Protein AF-A0A2V9SKP6-F1 (afdb_monomer_lite)

Foldseek 3Di:
DDPQKDFDDDPVAGFIDGNFDGDTDGLPPQPDPVSVVVRVVVVVVVVVPDPRDGPVPPPPPPPDDDDD

Radius of gyration: 16.6 Å; chains: 1; bounding box: 24×36×53 Å

Structure (mmCIF, N/CA/C/O backbone):
data_AF-A0A2V9SKP6-F1
#
_entry.id   AF-A0A2V9SKP6-F1
#
loop_
_atom_site.group_PDB
_atom_site.id
_atom_site.type_symbol
_atom_site.label_atom_id
_atom_site.label_alt_id
_atom_site.label_comp_id
_atom_site.label_asym_id
_atom_site.label_entity_id
_atom_site.label_seq_id
_atom_site.pdbx_PDB_ins_code
_atom_site.Cartn_x
_atom_site.Cartn_y
_atom_site.Cartn_z
_atom_site.occupancy
_atom_site.B_iso_or_equiv
_atom_site.auth_seq_id
_atom_site.auth_comp_id
_atom_site.auth_asym_id
_atom_site.auth_atom_id
_atom_site.pdbx_PDB_model_num
ATOM 1 N N . MET A 1 1 ? 10.448 -6.747 6.426 1.00 55.00 1 MET A N 1
ATOM 2 C CA . MET A 1 1 ? 9.859 -5.563 5.757 1.00 55.00 1 MET A CA 1
ATOM 3 C C . MET A 1 1 ? 10.364 -5.547 4.329 1.00 55.00 1 MET A C 1
ATOM 5 O O . MET A 1 1 ? 11.543 -5.806 4.143 1.00 55.00 1 MET A O 1
ATOM 9 N N . ASN A 1 2 ? 9.491 -5.336 3.342 1.00 71.88 2 ASN A N 1
ATOM 10 C CA . ASN A 1 2 ? 9.897 -5.323 1.939 1.00 71.88 2 ASN A CA 1
ATOM 11 C C . ASN A 1 2 ? 10.339 -3.905 1.560 1.00 71.88 2 ASN A C 1
ATOM 13 O O . ASN A 1 2 ? 9.518 -2.996 1.535 1.00 71.88 2 ASN A O 1
ATOM 17 N N . GLU A 1 3 ? 11.629 -3.718 1.298 1.00 81.00 3 GLU A N 1
ATOM 18 C CA . GLU A 1 3 ? 12.252 -2.424 0.978 1.00 81.00 3 GLU A CA 1
ATOM 19 C C . GLU A 1 3 ? 11.684 -1.738 -0.277 1.00 81.00 3 GLU A C 1
ATOM 21 O O . GLU A 1 3 ? 11.790 -0.518 -0.429 1.00 81.00 3 GLU A O 1
ATOM 26 N N . ARG A 1 4 ? 11.023 -2.511 -1.147 1.00 89.62 4 ARG A N 1
ATOM 27 C CA . ARG A 1 4 ? 10.359 -2.026 -2.361 1.00 89.62 4 ARG A CA 1
ATOM 28 C C . ARG A 1 4 ? 8.926 -1.559 -2.122 1.00 89.62 4 ARG A C 1
ATOM 30 O O . ARG A 1 4 ? 8.353 -0.933 -3.008 1.00 89.62 4 ARG A O 1
ATOM 37 N N . MET A 1 5 ? 8.350 -1.841 -0.956 1.00 93.38 5 MET A N 1
ATOM 38 C CA . MET A 1 5 ? 6.998 -1.434 -0.586 1.00 93.38 5 MET A CA 1
ATOM 39 C C . MET A 1 5 ? 7.068 -0.243 0.369 1.00 93.38 5 MET A C 1
ATOM 41 O O . MET A 1 5 ? 7.767 -0.283 1.380 1.00 93.38 5 MET A O 1
ATOM 45 N N . ALA A 1 6 ? 6.347 0.830 0.059 1.00 93.62 6 ALA A N 1
ATOM 46 C CA . ALA A 1 6 ? 6.338 2.032 0.881 1.00 93.62 6 ALA A CA 1
ATOM 47 C C . ALA A 1 6 ? 4.926 2.571 1.095 1.00 93.62 6 ALA A C 1
ATOM 49 O O . ALA A 1 6 ? 4.035 2.390 0.266 1.00 93.62 6 ALA A O 1
ATOM 50 N N . TRP A 1 7 ? 4.726 3.183 2.259 1.00 93.94 7 TRP A N 1
ATOM 51 C CA . TRP A 1 7 ? 3.497 3.879 2.606 1.00 93.94 7 TRP A CA 1
ATOM 52 C C . TRP A 1 7 ? 3.595 5.317 2.107 1.00 93.94 7 TRP A C 1
ATOM 54 O O . TRP A 1 7 ? 4.573 6.000 2.412 1.00 93.94 7 TRP A O 1
ATOM 64 N N . ILE A 1 8 ? 2.589 5.774 1.366 1.00 92.75 8 ILE A N 1
ATOM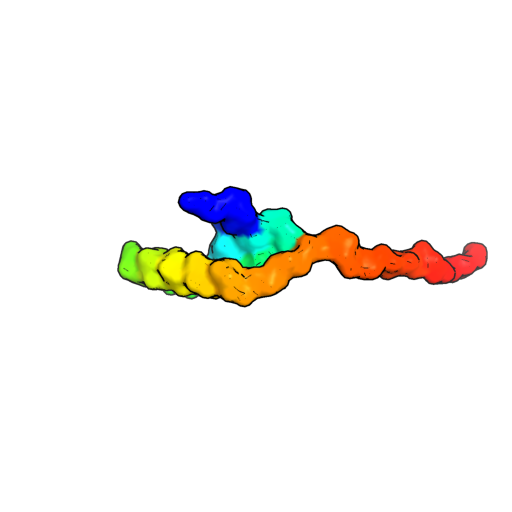 65 C CA . ILE A 1 8 ? 2.416 7.186 1.019 1.00 92.75 8 ILE A CA 1
ATOM 66 C C . ILE A 1 8 ? 1.121 7.676 1.646 1.00 92.75 8 ILE A C 1
ATOM 68 O O . ILE A 1 8 ? 0.085 7.018 1.559 1.00 92.75 8 ILE A O 1
ATOM 72 N N . GLU A 1 9 ? 1.189 8.871 2.219 1.00 92.88 9 GLU A N 1
ATOM 73 C CA . GLU A 1 9 ? 0.040 9.640 2.667 1.00 92.88 9 GLU A CA 1
ATOM 74 C C . GLU A 1 9 ? 0.225 11.092 2.226 1.00 92.88 9 GLU A C 1
ATOM 76 O O . GLU A 1 9 ? 1.155 11.772 2.652 1.00 92.88 9 GLU A O 1
ATOM 81 N N . ASN A 1 10 ? -0.629 11.534 1.308 1.00 89.25 10 ASN A N 1
ATOM 82 C CA . ASN A 1 10 ? -0.725 12.904 0.824 1.00 89.25 10 ASN A CA 1
ATOM 83 C C . ASN A 1 10 ? -2.199 13.258 0.557 1.00 89.25 10 ASN A C 1
ATOM 85 O O . ASN A 1 10 ? -3.089 12.426 0.735 1.00 89.25 10 ASN A O 1
ATOM 89 N N . GLU A 1 11 ? -2.456 14.488 0.114 1.00 89.00 11 GLU A N 1
ATOM 90 C CA . GLU A 1 11 ? -3.813 15.009 -0.112 1.00 89.00 11 GLU A CA 1
ATOM 91 C C . GLU A 1 11 ? -4.628 14.211 -1.146 1.00 89.00 11 GLU A C 1
ATOM 93 O O . GLU A 1 11 ? -5.857 14.226 -1.114 1.00 89.00 11 GLU A O 1
ATOM 98 N N . HIS A 1 12 ? -3.966 13.486 -2.051 1.00 86.19 12 HIS A N 1
ATOM 99 C CA . HIS A 1 12 ? -4.597 12.762 -3.157 1.00 86.19 12 HIS A CA 1
ATOM 100 C C . HIS A 1 12 ? -4.547 11.238 -3.007 1.00 86.19 12 HIS A C 1
ATOM 102 O O . HIS A 1 12 ? -5.266 10.523 -3.705 1.00 86.19 12 HIS A O 1
ATOM 108 N N . PHE A 1 13 ? -3.692 10.719 -2.126 1.00 88.06 13 PHE A N 1
ATOM 109 C CA . PHE A 1 13 ? -3.458 9.293 -1.984 1.00 88.06 13 PHE A CA 1
ATOM 110 C C . PHE A 1 13 ? -2.998 8.934 -0.577 1.00 88.06 13 PHE A C 1
ATOM 112 O O . PHE A 1 13 ? -2.051 9.503 -0.038 1.00 88.06 13 PHE A O 1
ATOM 119 N N . LYS A 1 14 ? -3.621 7.892 -0.031 1.00 92.81 14 LYS A N 1
ATOM 120 C CA . LYS A 1 14 ? -3.192 7.219 1.190 1.00 92.81 14 LYS A CA 1
ATOM 121 C C . LYS A 1 14 ? -3.167 5.723 0.932 1.00 92.81 14 LYS A C 1
ATOM 123 O O . LYS A 1 14 ? -4.199 5.161 0.563 1.00 92.81 14 LYS A O 1
ATOM 128 N N . GLY A 1 15 ? -2.022 5.072 1.101 1.00 95.19 15 GLY A N 1
ATOM 129 C CA . GLY A 1 15 ? -1.905 3.633 0.880 1.00 95.19 15 GLY A CA 1
ATOM 130 C C . GLY A 1 15 ? -0.492 3.140 0.601 1.00 95.19 15 GLY A C 1
ATOM 131 O O . GLY A 1 15 ? 0.491 3.868 0.736 1.00 95.19 15 GLY A O 1
ATOM 132 N N . TRP A 1 16 ? -0.402 1.875 0.198 1.00 96.12 16 TRP A N 1
ATOM 133 C CA . TRP A 1 16 ? 0.862 1.229 -0.143 1.00 96.12 16 TRP A CA 1
ATOM 134 C C . TRP A 1 16 ? 1.174 1.380 -1.627 1.00 96.12 16 TRP A C 1
ATOM 136 O O . TRP A 1 16 ? 0.281 1.284 -2.467 1.00 96.12 16 TRP A O 1
ATOM 146 N N . HIS A 1 17 ? 2.451 1.543 -1.956 1.00 94.50 17 HIS A N 1
ATOM 147 C CA . HIS A 1 17 ? 2.937 1.547 -3.330 1.00 94.50 17 HIS A CA 1
ATOM 148 C C . HIS A 1 17 ? 4.252 0.777 -3.468 1.00 94.50 17 HIS A C 1
ATOM 150 O O . HIS A 1 17 ? 4.989 0.583 -2.497 1.00 94.50 17 HIS A O 1
ATOM 156 N N . CYS A 1 18 ? 4.549 0.357 -4.696 1.00 93.69 18 CYS A N 1
ATOM 157 C CA . CYS A 1 18 ? 5.861 -0.139 -5.078 1.00 93.69 18 CYS A CA 1
ATOM 158 C C . CYS A 1 18 ? 6.772 1.041 -5.443 1.00 93.69 18 CYS A C 1
ATOM 160 O O . CYS A 1 18 ? 6.342 2.001 -6.081 1.00 93.69 18 CYS A O 1
ATOM 162 N N . ARG A 1 19 ? 8.042 0.985 -5.042 1.00 90.69 19 ARG A N 1
ATOM 163 C CA . ARG A 1 19 ? 9.052 1.995 -5.397 1.00 90.69 19 ARG A CA 1
ATOM 164 C C . ARG A 1 19 ? 9.593 1.834 -6.817 1.00 90.69 19 ARG A C 1
ATOM 166 O O . ARG A 1 19 ? 10.169 2.772 -7.351 1.00 90.69 19 ARG A O 1
ATOM 173 N N . GLU A 1 20 ? 9.418 0.660 -7.416 1.00 90.31 20 GLU A N 1
ATOM 174 C CA . GLU A 1 20 ? 10.042 0.299 -8.696 1.00 90.31 20 GLU A CA 1
ATOM 175 C C . GLU A 1 20 ? 9.056 0.314 -9.877 1.00 90.31 20 GLU A C 1
ATOM 177 O O . GLU A 1 20 ? 9.466 0.482 -11.028 1.00 90.31 20 GLU A O 1
ATOM 182 N N . CYS A 1 21 ? 7.752 0.178 -9.615 1.00 90.62 21 CYS A N 1
ATOM 183 C CA . CYS A 1 21 ? 6.709 0.145 -10.640 1.00 90.62 21 CYS A CA 1
ATOM 184 C C . CYS A 1 21 ? 5.462 0.945 -10.229 1.00 90.62 21 CYS A C 1
ATOM 186 O O . CYS A 1 21 ? 5.402 1.523 -9.148 1.00 90.62 21 CYS A O 1
ATOM 188 N N . SER A 1 22 ? 4.440 0.971 -11.088 1.00 90.44 22 SER A N 1
ATOM 189 C CA . SER A 1 22 ? 3.185 1.697 -10.839 1.00 90.44 22 SER A CA 1
ATOM 190 C C . SER A 1 22 ? 2.175 0.944 -9.964 1.00 90.44 22 SER A C 1
ATOM 192 O O . SER A 1 22 ? 1.006 1.322 -9.928 1.00 90.44 22 SER A O 1
ATOM 194 N N . TRP A 1 23 ? 2.576 -0.144 -9.301 1.00 94.38 23 TRP A N 1
ATOM 195 C CA . TRP A 1 23 ? 1.689 -0.866 -8.394 1.00 94.38 23 TRP A CA 1
ATOM 196 C C . TRP A 1 23 ? 1.395 -0.019 -7.154 1.00 94.38 23 TRP A C 1
ATOM 198 O O . TRP A 1 23 ? 2.314 0.467 -6.491 1.00 94.38 23 TRP A O 1
ATOM 208 N N . ALA A 1 24 ? 0.114 0.136 -6.833 1.00 93.56 24 ALA A N 1
ATOM 209 C CA . ALA A 1 24 ? -0.348 0.825 -5.640 1.00 93.56 24 ALA A CA 1
ATOM 210 C C . ALA A 1 24 ? -1.713 0.289 -5.199 1.00 93.56 24 ALA A C 1
ATOM 212 O O . ALA A 1 24 ? -2.516 -0.156 -6.019 1.00 93.56 24 ALA A O 1
ATOM 213 N N . VAL A 1 25 ? -1.982 0.363 -3.899 1.00 94.56 25 VAL A N 1
ATOM 214 C CA . VAL A 1 25 ? -3.269 0.014 -3.299 1.00 94.56 25 VAL A CA 1
ATOM 215 C C . VAL A 1 25 ? -3.650 1.065 -2.264 1.00 94.56 25 VAL A C 1
ATOM 217 O O . VAL A 1 25 ? -2.897 1.363 -1.336 1.00 94.56 25 VAL A O 1
ATOM 220 N N . SER A 1 26 ? -4.830 1.650 -2.441 1.00 94.31 26 SER A N 1
ATOM 221 C CA . SER A 1 26 ? -5.334 2.742 -1.613 1.00 94.31 26 SER A CA 1
ATOM 222 C C . SER A 1 26 ? -6.022 2.232 -0.346 1.00 94.31 26 SER A C 1
ATOM 224 O O . SER A 1 26 ? -6.888 1.358 -0.409 1.00 94.31 26 SER A O 1
ATOM 226 N N . ALA A 1 27 ? -5.711 2.847 0.787 1.00 91.50 27 ALA A N 1
ATOM 227 C CA . ALA A 1 27 ? -6.290 2.597 2.101 1.00 91.50 27 ALA A CA 1
ATOM 228 C C . ALA A 1 27 ? -7.616 3.365 2.293 1.00 91.50 27 ALA 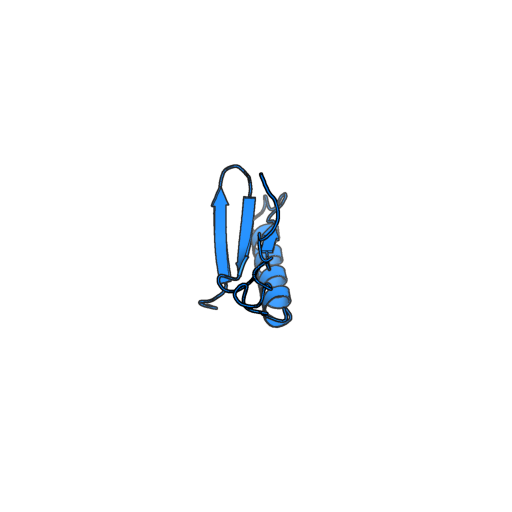A C 1
ATOM 230 O O . ALA A 1 27 ? -7.770 4.164 3.218 1.00 91.50 27 ALA A O 1
ATOM 231 N N . ILE A 1 28 ? -8.579 3.170 1.387 1.00 80.12 28 ILE A N 1
ATOM 232 C CA . ILE A 1 28 ? -9.866 3.881 1.432 1.00 80.12 28 ILE A CA 1
ATOM 233 C C . ILE A 1 28 ? -10.728 3.295 2.560 1.00 80.12 28 ILE A C 1
ATOM 235 O O . ILE A 1 28 ? -11.139 2.141 2.481 1.00 80.12 28 ILE A O 1
ATOM 239 N N . ARG A 1 29 ? -11.056 4.119 3.567 1.00 76.88 29 ARG A N 1
ATOM 240 C CA . ARG A 1 29 ? -11.959 3.791 4.695 1.00 76.88 29 ARG A CA 1
ATOM 241 C C . ARG A 1 29 ? -11.458 2.679 5.632 1.00 76.88 29 ARG A C 1
ATOM 243 O O . ARG A 1 29 ? -12.234 1.834 6.060 1.00 76.88 29 ARG A O 1
ATOM 250 N N . VAL A 1 30 ? -10.170 2.690 5.972 1.00 83.38 30 VAL A N 1
ATOM 251 C CA . VAL A 1 30 ? -9.623 1.859 7.062 1.00 83.38 30 VAL A CA 1
ATOM 252 C C . VAL A 1 30 ? -9.599 2.663 8.364 1.00 83.38 30 VAL A C 1
ATOM 254 O O . VAL A 1 30 ? -8.634 3.348 8.681 1.00 83.38 30 VAL A O 1
ATOM 257 N N . ASP A 1 31 ? -10.709 2.644 9.091 1.00 87.56 31 ASP A N 1
ATOM 258 C CA . ASP A 1 31 ? -10.967 3.479 10.273 1.00 87.56 31 ASP A CA 1
ATOM 259 C C . ASP A 1 31 ? -10.717 2.761 11.609 1.00 87.56 31 ASP A C 1
ATOM 261 O O . ASP A 1 31 ? -10.502 3.401 12.636 1.00 87.56 31 ASP A O 1
ATOM 265 N N . THR A 1 32 ? -10.696 1.430 11.600 1.00 91.81 32 THR A N 1
ATOM 266 C CA . THR A 1 32 ? -10.440 0.610 12.790 1.00 91.81 32 THR A CA 1
ATOM 267 C C . THR A 1 32 ? -9.074 -0.066 12.735 1.00 91.81 32 THR A C 1
ATOM 269 O O . THR A 1 32 ? -8.565 -0.400 11.664 1.00 91.81 32 THR A O 1
ATOM 272 N N . THR A 1 33 ? -8.491 -0.367 13.900 1.00 93.56 33 THR A N 1
ATOM 273 C CA . THR A 1 33 ? -7.244 -1.149 13.995 1.00 93.56 33 THR A CA 1
ATOM 274 C C . THR A 1 33 ? -7.354 -2.490 13.267 1.00 93.56 33 THR A C 1
ATOM 276 O O . THR A 1 33 ? -6.421 -2.899 12.581 1.00 93.56 33 THR A O 1
ATOM 279 N N . VAL A 1 34 ? -8.510 -3.156 13.358 1.00 93.75 34 VAL A N 1
ATOM 280 C CA . VAL A 1 34 ? -8.769 -4.421 12.654 1.00 93.75 34 VAL A CA 1
ATOM 281 C C . VAL A 1 34 ? -8.768 -4.216 11.139 1.00 93.75 34 VAL A C 1
ATOM 283 O O . VAL A 1 34 ? -8.121 -4.984 10.427 1.00 93.75 34 VAL A O 1
ATOM 286 N N . ALA A 1 35 ? -9.423 -3.161 10.641 1.00 92.62 35 ALA A N 1
ATOM 287 C CA . ALA A 1 35 ? -9.420 -2.828 9.218 1.00 92.62 35 ALA A CA 1
ATOM 288 C C . ALA A 1 35 ? -8.010 -2.491 8.709 1.00 92.62 35 ALA A C 1
ATOM 290 O O . ALA A 1 35 ? -7.622 -2.964 7.643 1.00 92.62 35 ALA A O 1
ATOM 291 N N . VAL A 1 36 ? -7.210 -1.752 9.486 1.00 92.56 36 VAL A N 1
ATOM 292 C CA . VAL A 1 36 ? -5.810 -1.438 9.151 1.00 92.56 36 VAL A CA 1
ATOM 293 C C . VAL A 1 36 ? -4.958 -2.708 9.069 1.00 92.56 36 VAL A C 1
ATOM 295 O O . VAL A 1 36 ? -4.198 -2.882 8.116 1.00 92.56 36 VAL A O 1
ATOM 298 N N . LEU A 1 37 ? -5.098 -3.630 10.025 1.00 94.12 37 LEU A N 1
ATOM 299 C CA . LEU A 1 37 ? -4.363 -4.899 10.015 1.00 94.12 37 LEU A CA 1
ATOM 300 C C . LEU A 1 37 ? -4.761 -5.784 8.827 1.00 94.12 37 LEU A C 1
ATOM 302 O O . LEU A 1 37 ? -3.890 -6.329 8.144 1.00 94.12 37 LEU A O 1
ATOM 306 N N . ALA A 1 38 ? -6.063 -5.900 8.552 1.00 94.38 38 ALA A N 1
ATOM 307 C CA . ALA A 1 38 ? -6.574 -6.650 7.409 1.00 94.38 38 ALA A CA 1
ATOM 308 C C . ALA A 1 38 ? -6.086 -6.052 6.082 1.00 94.38 38 ALA A C 1
ATOM 310 O O . ALA A 1 38 ? -5.619 -6.785 5.208 1.00 94.38 38 ALA A O 1
ATOM 311 N N . PHE A 1 39 ? -6.120 -4.723 5.965 1.00 94.94 39 PHE A N 1
ATOM 312 C CA . PHE A 1 39 ? -5.607 -3.997 4.811 1.00 94.94 39 PHE A CA 1
ATOM 313 C C . PHE A 1 39 ? -4.115 -4.245 4.598 1.00 94.94 39 PHE A C 1
ATOM 315 O O . PHE A 1 39 ? -3.714 -4.609 3.495 1.00 94.94 39 PHE A O 1
ATOM 322 N N . ASN A 1 40 ? -3.296 -4.126 5.646 1.00 93.81 40 ASN A N 1
ATOM 323 C CA . ASN A 1 40 ? -1.860 -4.377 5.547 1.00 93.81 40 ASN A CA 1
ATOM 324 C C . ASN A 1 40 ? -1.581 -5.811 5.087 1.00 93.81 40 ASN A C 1
ATOM 326 O O . ASN A 1 40 ? -0.801 -6.019 4.161 1.00 93.81 40 ASN A O 1
ATOM 330 N N . ARG A 1 41 ? -2.269 -6.809 5.655 1.00 94.75 41 ARG A N 1
ATOM 331 C CA . ARG A 1 41 ? -2.105 -8.208 5.237 1.00 94.75 41 ARG A CA 1
ATOM 332 C C . ARG A 1 41 ? -2.481 -8.420 3.768 1.00 94.75 41 ARG A C 1
ATOM 334 O O . ARG A 1 41 ? -1.751 -9.096 3.045 1.00 94.75 41 ARG A O 1
ATOM 341 N N . ALA A 1 42 ? -3.592 -7.834 3.323 1.00 93.94 42 ALA A N 1
ATOM 342 C CA . ALA A 1 42 ? -4.037 -7.921 1.935 1.00 93.94 42 ALA A CA 1
ATOM 343 C C . ALA A 1 42 ? -3.061 -7.223 0.976 1.00 93.94 42 ALA A C 1
ATOM 345 O O . ALA A 1 42 ? -2.709 -7.790 -0.057 1.00 93.94 42 ALA A O 1
ATOM 346 N N . ALA A 1 43 ? -2.578 -6.032 1.336 1.00 94.81 43 ALA A N 1
ATOM 347 C CA . ALA A 1 43 ? -1.611 -5.279 0.548 1.00 94.81 43 ALA A CA 1
ATOM 348 C C . ALA A 1 43 ? -0.293 -6.045 0.395 1.00 94.81 43 ALA A C 1
ATOM 350 O O . ALA A 1 43 ? 0.222 -6.138 -0.714 1.00 94.81 43 ALA A O 1
ATOM 351 N N . HIS A 1 44 ? 0.212 -6.655 1.470 1.00 93.62 44 HIS A N 1
ATOM 352 C CA . HIS A 1 44 ? 1.404 -7.502 1.420 1.00 93.62 44 HIS A CA 1
ATOM 353 C C . HIS A 1 44 ? 1.208 -8.725 0.516 1.00 93.62 44 HIS A C 1
ATOM 355 O O . HIS A 1 44 ? 2.037 -8.976 -0.354 1.00 93.62 44 HIS A O 1
ATOM 361 N N . GLY A 1 45 ? 0.092 -9.448 0.653 1.00 94.00 45 GLY A N 1
ATOM 362 C CA . GLY A 1 45 ? -0.193 -10.600 -0.210 1.00 94.00 45 GLY A CA 1
ATOM 363 C C . GLY A 1 45 ? -0.404 -10.219 -1.681 1.00 94.00 45 GLY A C 1
ATOM 364 O O . GLY A 1 45 ? -0.065 -10.989 -2.578 1.00 94.00 45 GLY A O 1
ATOM 365 N N . GLY A 1 46 ? -0.948 -9.028 -1.945 1.00 93.12 46 GLY A N 1
ATOM 366 C CA . GLY A 1 46 ? -1.038 -8.458 -3.289 1.00 93.12 46 GLY A CA 1
ATOM 367 C C . GLY A 1 46 ? 0.330 -8.062 -3.842 1.00 93.12 46 GLY A C 1
ATOM 368 O O . GLY A 1 46 ? 0.616 -8.331 -5.005 1.00 93.12 46 GLY A O 1
ATOM 369 N N . PHE A 1 47 ? 1.191 -7.487 -3.001 1.00 93.44 47 PHE A N 1
ATOM 370 C CA . PHE A 1 47 ? 2.563 -7.139 -3.351 1.00 93.44 47 PHE A CA 1
ATOM 371 C C . PHE A 1 47 ? 3.392 -8.389 -3.668 1.00 93.44 47 PHE A C 1
ATOM 373 O O . PHE A 1 47 ? 4.100 -8.424 -4.655 1.00 93.44 47 PHE A O 1
ATOM 380 N N . GLU A 1 48 ? 3.296 -9.483 -2.924 1.00 90.94 48 GLU A N 1
ATOM 381 C CA . GLU A 1 48 ? 4.066 -10.696 -3.264 1.00 90.94 48 GLU A CA 1
ATOM 382 C C . GLU A 1 48 ? 3.700 -11.281 -4.637 1.00 90.94 48 GLU A C 1
ATOM 384 O O . GLU A 1 48 ? 4.528 -11.908 -5.293 1.00 90.94 48 GLU A O 1
ATOM 389 N N . LYS A 1 49 ? 2.468 -11.038 -5.089 1.00 90.50 49 LYS A N 1
ATOM 390 C CA . LYS A 1 49 ? 1.948 -11.512 -6.376 1.00 90.50 49 LYS A CA 1
ATOM 391 C C . LYS A 1 49 ? 2.072 -10.485 -7.493 1.00 90.50 49 LYS A C 1
ATOM 393 O O . LYS A 1 49 ? 1.738 -10.803 -8.632 1.00 90.50 49 LYS A O 1
ATOM 398 N N . HIS A 1 50 ? 2.486 -9.251 -7.198 1.00 89.19 50 HIS A N 1
ATOM 399 C CA . HIS A 1 50 ? 2.588 -8.245 -8.244 1.00 89.19 50 HIS A CA 1
ATOM 400 C C . HIS A 1 50 ? 3.808 -8.548 -9.118 1.00 89.19 50 HIS A C 1
ATOM 402 O O . HIS A 1 50 ? 4.927 -8.711 -8.633 1.00 89.19 50 HIS A O 1
ATOM 408 N N . HIS A 1 51 ? 3.589 -8.646 -10.426 1.00 86.31 51 HIS A N 1
ATOM 409 C CA . HIS A 1 51 ? 4.674 -8.793 -11.386 1.00 86.31 51 HIS A CA 1
ATOM 410 C C . HIS A 1 51 ? 5.344 -7.426 -11.523 1.00 86.31 51 HIS A C 1
ATOM 412 O O . HIS A 1 51 ? 4.855 -6.551 -12.238 1.00 86.31 51 HIS A O 1
ATOM 418 N N . CYS A 1 52 ? 6.417 -7.219 -10.763 1.00 88.38 52 CYS A N 1
ATOM 419 C CA . CYS A 1 52 ? 7.129 -5.951 -10.730 1.00 88.38 52 CYS A CA 1
ATOM 420 C C . CYS A 1 52 ? 7.870 -5.734 -12.054 1.00 88.38 52 CYS A C 1
ATOM 422 O O . CYS A 1 52 ? 8.959 -6.265 -12.259 1.00 88.38 52 CYS A O 1
ATOM 424 N N . VAL A 1 53 ? 7.261 -4.957 -12.948 1.00 82.19 53 VAL A N 1
ATOM 425 C CA . VAL A 1 53 ? 7.890 -4.482 -14.184 1.00 82.19 53 VAL A CA 1
ATOM 426 C C . VAL A 1 53 ? 8.408 -3.068 -13.919 1.00 82.19 53 VAL A C 1
ATOM 428 O O . VAL A 1 53 ? 7.590 -2.171 -13.674 1.00 82.19 53 VAL A O 1
ATOM 431 N N . PRO A 1 54 ? 9.735 -2.844 -13.905 1.00 73.81 54 PRO A N 1
ATOM 432 C CA . PRO A 1 54 ? 10.300 -1.538 -13.611 1.00 73.81 54 PRO A CA 1
ATOM 433 C C . PRO A 1 54 ? 9.746 -0.466 -14.548 1.00 73.81 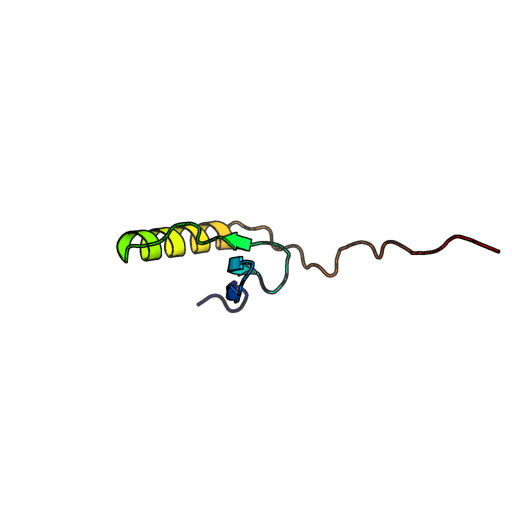54 PRO A C 1
ATOM 435 O O . PRO A 1 54 ? 9.686 -0.646 -15.764 1.00 73.81 54 PRO A O 1
ATOM 438 N N . ALA A 1 55 ? 9.406 0.704 -14.005 1.00 63.97 55 ALA A N 1
ATOM 439 C CA . ALA A 1 55 ? 8.865 1.810 -14.803 1.00 63.97 55 ALA A CA 1
ATOM 440 C C . ALA A 1 55 ? 9.822 2.303 -15.917 1.00 63.97 55 ALA A C 1
ATOM 442 O O . ALA A 1 55 ? 9.384 3.002 -16.833 1.00 63.97 55 ALA A O 1
ATOM 443 N N . SER A 1 56 ? 11.104 1.915 -15.854 1.00 60.69 56 SER A N 1
ATOM 444 C CA . SER A 1 56 ? 12.137 2.159 -16.871 1.00 60.69 56 SER A CA 1
ATOM 445 C C . SER A 1 56 ? 11.860 1.464 -18.217 1.00 60.69 56 SER A C 1
ATOM 447 O O . SER A 1 56 ? 12.417 1.863 -19.234 1.00 60.69 56 SER A O 1
ATOM 449 N N . GLU A 1 57 ? 10.967 0.467 -18.255 1.00 55.25 57 GLU A N 1
ATOM 450 C CA . GLU A 1 57 ? 10.559 -0.223 -19.489 1.00 55.25 57 GLU A CA 1
ATOM 451 C C . GLU A 1 57 ? 9.367 0.431 -20.203 1.00 55.25 57 GLU A C 1
ATOM 453 O O . GLU A 1 57 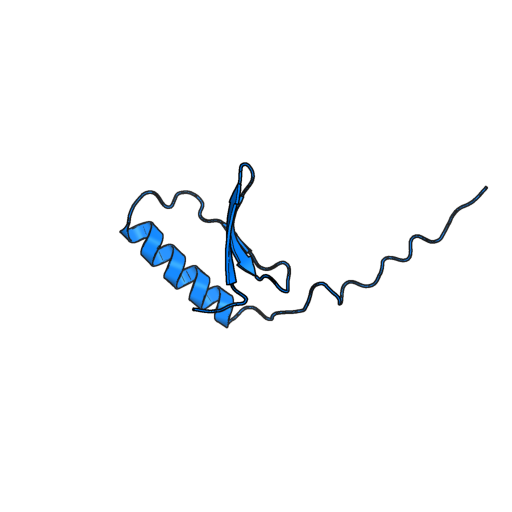? 8.851 -0.108 -21.183 1.00 55.25 57 GLU A O 1
ATOM 458 N N . LYS A 1 58 ? 8.922 1.621 -19.776 1.00 51.72 58 LYS A N 1
ATOM 459 C CA . LYS A 1 58 ? 8.051 2.427 -20.639 1.00 51.72 58 LYS A CA 1
ATOM 460 C C . LYS A 1 58 ? 8.847 2.766 -21.904 1.00 51.72 58 LYS A C 1
ATOM 462 O O . LYS A 1 58 ? 9.899 3.401 -21.778 1.00 51.72 58 LYS A O 1
ATOM 467 N N . PRO A 1 59 ? 8.375 2.410 -23.118 1.00 45.38 59 PRO A N 1
ATOM 468 C CA . PRO A 1 59 ? 8.977 2.929 -24.333 1.00 45.38 59 PRO A CA 1
ATOM 469 C C . PRO A 1 59 ? 9.011 4.441 -24.170 1.00 45.38 59 PRO A C 1
ATOM 471 O O . PRO A 1 59 ? 7.976 5.044 -23.870 1.00 45.38 59 PRO A O 1
ATOM 474 N N . LYS A 1 60 ? 10.192 5.055 -24.308 1.00 48.69 60 LYS A N 1
ATOM 475 C CA . LYS A 1 60 ? 10.281 6.500 -24.499 1.00 48.69 60 LYS A CA 1
ATOM 476 C C . LYS A 1 60 ? 9.346 6.792 -25.662 1.00 48.69 60 LYS A C 1
ATOM 478 O O . LYS A 1 60 ? 9.691 6.490 -26.803 1.00 48.69 60 LYS A O 1
ATOM 483 N N . ALA A 1 61 ? 8.147 7.296 -25.374 1.00 50.22 61 ALA A N 1
ATOM 484 C CA . ALA A 1 61 ? 7.282 7.852 -26.387 1.00 50.22 61 ALA A CA 1
ATOM 485 C C . ALA A 1 61 ? 8.120 8.969 -26.992 1.00 50.22 61 ALA A C 1
ATOM 487 O O . ALA A 1 61 ? 8.378 9.997 -26.366 1.00 50.22 61 ALA A O 1
ATOM 488 N N . ARG A 1 62 ? 8.697 8.660 -28.150 1.00 45.91 62 ARG A N 1
ATOM 489 C CA . ARG A 1 62 ? 9.503 9.553 -28.951 1.00 45.91 62 ARG A CA 1
ATOM 490 C C . ARG A 1 62 ? 8.580 10.716 -29.281 1.00 45.91 62 ARG A C 1
ATOM 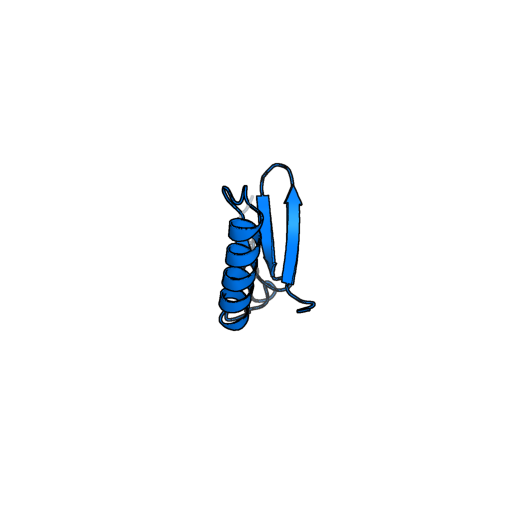492 O O . ARG A 1 62 ? 7.802 10.629 -30.221 1.00 45.91 62 ARG A O 1
ATOM 499 N N . ALA A 1 63 ? 8.660 11.787 -28.500 1.00 53.75 63 ALA A N 1
ATOM 500 C CA . ALA A 1 63 ? 8.216 13.095 -28.936 1.00 53.75 63 ALA A CA 1
ATOM 501 C C . ALA A 1 63 ? 9.183 13.525 -30.050 1.00 53.75 63 ALA A C 1
ATOM 503 O O . ALA A 1 63 ? 10.177 14.208 -29.824 1.00 53.75 63 ALA A O 1
ATOM 504 N N . GLN A 1 64 ? 8.954 13.002 -31.251 1.00 52.09 64 GLN A N 1
ATOM 505 C CA . GLN A 1 64 ? 9.423 13.590 -32.495 1.00 52.09 64 GLN A CA 1
ATOM 506 C C . GLN A 1 64 ? 8.214 13.753 -33.416 1.00 52.09 64 GLN A C 1
ATOM 508 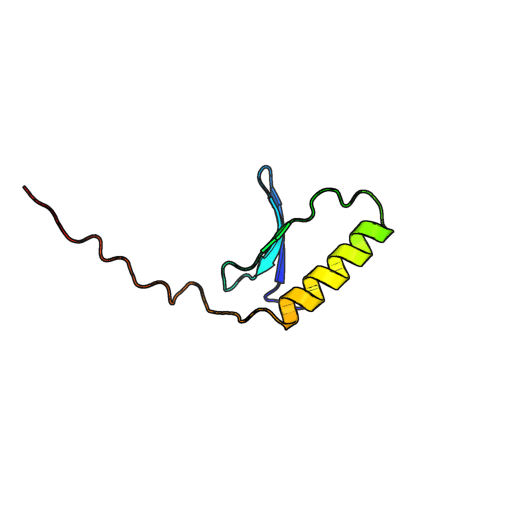O O . GLN A 1 64 ? 7.367 12.864 -33.471 1.00 52.09 64 GLN A O 1
ATOM 513 N N . ALA A 1 65 ? 8.248 14.858 -34.168 1.00 46.09 65 ALA A N 1
ATOM 514 C CA . ALA A 1 65 ? 7.251 15.422 -35.087 1.00 46.09 65 ALA A CA 1
ATOM 515 C C . ALA A 1 65 ? 6.219 16.335 -34.391 1.00 46.09 65 ALA A C 1
ATOM 517 O O . ALA A 1 65 ? 5.592 15.923 -33.425 1.00 46.09 65 ALA A O 1
ATOM 518 N N . ALA A 1 66 ? 5.998 17.591 -34.800 1.00 44.12 66 ALA A N 1
ATOM 519 C CA . ALA A 1 66 ? 6.317 18.309 -36.045 1.00 44.12 66 ALA A CA 1
ATOM 520 C C . ALA A 1 66 ? 6.562 19.810 -35.729 1.00 44.12 66 ALA A C 1
ATOM 522 O O . ALA A 1 66 ? 6.037 20.302 -34.738 1.00 44.12 66 ALA A O 1
ATOM 523 N N . GLY A 1 67 ? 7.469 20.531 -36.408 1.00 48.34 67 GLY A N 1
ATOM 524 C CA . GLY A 1 67 ? 7.222 21.193 -37.706 1.00 48.34 67 GLY A CA 1
ATOM 525 C C . GLY A 1 67 ? 6.320 22.422 -37.490 1.00 48.34 67 GLY A C 1
ATOM 526 O O . GLY A 1 67 ? 5.180 22.240 -37.089 1.00 48.34 67 GLY A O 1
ATOM 527 N N . LYS A 1 68 ? 6.745 23.677 -37.665 1.00 40.22 68 LYS A N 1
ATOM 528 C CA . LYS A 1 68 ? 7.422 24.322 -38.800 1.00 40.22 68 LYS A CA 1
ATOM 529 C C . LYS A 1 68 ? 8.069 25.629 -38.339 1.00 40.22 68 LYS A C 1
ATOM 531 O O . LYS A 1 68 ? 7.521 26.226 -37.388 1.00 40.22 68 LYS A O 1
#

pLDDT: mean 81.68, std 17.37, range [40.22, 96.12]

Secondary structure (DSSP, 8-state):
--TTEEEEESSS-EEEEESSSS-EEE-TT--SHHHHHHHHHHHHHHHHT-----GGGS----------

Sequence (68 aa):
MNERMAWIENEHFKGWHCRECSWAVSAIRVDTTVAVLAFNRAAHGGFEKHHCVPASEKPKARAQAAGK